Protein AF-A0A7Y2BBB6-F1 (afdb_monomer)

Secondary structure (DSSP, 8-state):
----STHHHHHHHHHHT-TT------SS---HHHHHHHHHHHHHHHS--S-EEE--HHHHTTSS--HHHHHHHHHHTHHHHHHHHHHHHTTS--S-HHHHTEEEHHHHHHHH--

Foldseek 3Di:
DCDPDCVVVVVVVVVVVPPPDDDDDDNDDDPPVVVLVVVLVVDVVVDVDQAEEDEDPVVVVVDDDDPVVVVVLCVVCVVVLVVQFLVVLCVPDDPDSSSSRYGHSVVSSVVPVD

Sequence (114 aa):
NNSRDNTQNILKEIKEECYNVSLVNIKKFKSDAAAVRAGARFMINNFDLKHLGYVSINSFNKKTFGLKRLIEGLHLNQEQISNHCISNSNLQKSNRIIFQNIFPVLDCFEIVSQ

Structure (mmCIF, N/CA/C/O backbone):
data_AF-A0A7Y2BBB6-F1
#
_entry.id   AF-A0A7Y2BBB6-F1
#
loop_
_atom_site.group_PDB
_atom_site.id
_atom_site.type_symbol
_atom_site.label_atom_id
_atom_site.label_alt_id
_atom_site.label_comp_id
_atom_site.label_asym_id
_atom_site.label_entity_id
_atom_site.label_seq_id
_atom_site.pdbx_PDB_ins_code
_atom_site.Cartn_x
_atom_site.Cartn_y
_atom_site.Cartn_z
_atom_site.occupancy
_atom_site.B_iso_or_equiv
_atom_site.auth_seq_id
_atom_site.auth_comp_id
_atom_site.auth_asym_id
_atom_site.auth_atom_id
_atom_site.pdbx_PDB_model_num
ATOM 1 N N . ASN A 1 1 ? 5.883 0.393 -8.419 1.00 87.69 1 ASN A N 1
ATOM 2 C CA . ASN A 1 1 ? 5.777 1.604 -9.268 1.00 87.69 1 ASN A CA 1
ATOM 3 C C . ASN A 1 1 ? 6.973 1.644 -10.216 1.00 87.69 1 ASN A C 1
ATOM 5 O O . ASN A 1 1 ? 7.799 2.540 -10.122 1.00 87.69 1 ASN A O 1
ATOM 9 N N . ASN A 1 2 ? 7.097 0.631 -11.082 1.00 89.62 2 ASN A N 1
ATOM 10 C CA . ASN A 1 2 ? 8.285 0.404 -11.911 1.00 89.62 2 ASN A CA 1
ATOM 11 C C . ASN A 1 2 ? 9.616 0.390 -11.122 1.00 89.62 2 ASN A C 1
ATOM 13 O O . ASN A 1 2 ? 10.577 1.053 -11.514 1.00 89.62 2 ASN A O 1
ATOM 17 N N . SER A 1 3 ? 9.643 -0.320 -9.985 1.00 88.38 3 SER A N 1
ATOM 18 C CA . SER A 1 3 ? 10.871 -0.534 -9.206 1.00 88.38 3 SER A CA 1
ATOM 19 C C . SER A 1 3 ? 11.879 -1.319 -10.052 1.00 88.38 3 SER A C 1
ATOM 21 O O . SER A 1 3 ? 11.477 -2.216 -10.789 1.00 88.38 3 SER A O 1
ATOM 23 N N . ARG A 1 4 ? 13.164 -0.951 -9.984 1.00 91.25 4 ARG A N 1
ATOM 24 C CA . ARG A 1 4 ? 14.243 -1.528 -10.817 1.00 91.25 4 ARG A CA 1
ATOM 25 C C . ARG A 1 4 ? 15.219 -2.413 -10.036 1.00 91.25 4 ARG A C 1
ATOM 27 O O . ARG A 1 4 ? 16.183 -2.907 -10.605 1.00 91.25 4 ARG A O 1
ATOM 34 N N . ASP A 1 5 ? 14.985 -2.559 -8.743 1.00 92.50 5 ASP A N 1
ATOM 35 C CA . ASP A 1 5 ? 15.759 -3.369 -7.811 1.00 92.50 5 ASP A CA 1
ATOM 36 C C . ASP A 1 5 ? 15.012 -4.675 -7.479 1.00 92.50 5 ASP A C 1
ATOM 38 O O . ASP A 1 5 ? 13.995 -5.013 -8.092 1.00 92.50 5 ASP A O 1
ATOM 42 N N . ASN A 1 6 ? 15.495 -5.410 -6.475 1.00 93.94 6 ASN A N 1
ATOM 43 C CA . ASN A 1 6 ? 14.903 -6.680 -6.052 1.00 93.94 6 ASN A CA 1
ATOM 44 C C . ASN A 1 6 ? 13.561 -6.533 -5.297 1.00 93.94 6 ASN A C 1
ATOM 46 O O . ASN A 1 6 ? 13.019 -7.527 -4.815 1.00 93.94 6 ASN A O 1
ATOM 50 N N . THR A 1 7 ? 12.994 -5.321 -5.197 1.00 91.94 7 THR A N 1
ATOM 51 C CA . THR A 1 7 ? 11.759 -5.056 -4.437 1.00 91.94 7 THR A CA 1
ATOM 52 C C . THR A 1 7 ? 10.606 -5.956 -4.880 1.00 91.94 7 THR A C 1
ATOM 54 O O . THR A 1 7 ? 9.853 -6.446 -4.045 1.00 91.94 7 THR A O 1
ATOM 57 N N . GLN A 1 8 ? 10.445 -6.195 -6.188 1.00 92.06 8 GLN A N 1
ATOM 58 C CA . GLN A 1 8 ? 9.322 -7.000 -6.681 1.00 92.06 8 GLN A CA 1
ATOM 59 C C . GLN A 1 8 ? 9.399 -8.459 -6.213 1.00 92.06 8 GLN A C 1
ATOM 61 O O . GLN A 1 8 ? 8.359 -9.031 -5.894 1.00 92.06 8 GLN A O 1
ATOM 66 N N . ASN A 1 9 ? 10.597 -9.043 -6.169 1.00 94.00 9 ASN A N 1
ATOM 67 C CA . ASN A 1 9 ? 10.780 -10.432 -5.756 1.00 94.00 9 ASN A CA 1
ATOM 68 C C . ASN A 1 9 ? 10.560 -10.574 -4.248 1.00 94.00 9 ASN A C 1
ATOM 70 O O . ASN A 1 9 ? 9.738 -11.384 -3.839 1.00 94.00 9 ASN A O 1
ATOM 74 N N . ILE A 1 10 ? 11.164 -9.689 -3.446 1.00 95.12 10 ILE A N 1
ATOM 75 C CA . ILE A 1 10 ? 10.994 -9.680 -1.982 1.00 95.12 10 ILE A CA 1
ATOM 76 C C . ILE A 1 10 ? 9.515 -9.521 -1.599 1.00 95.12 10 ILE A C 1
ATOM 78 O O . ILE A 1 10 ? 8.996 -10.250 -0.761 1.00 95.12 10 ILE A O 1
ATOM 82 N N . LEU A 1 11 ? 8.790 -8.595 -2.237 1.00 93.50 11 LEU A N 1
ATOM 83 C CA . LEU A 1 11 ? 7.359 -8.416 -1.963 1.00 93.50 11 LEU A CA 1
ATOM 84 C C . LEU A 1 11 ? 6.509 -9.610 -2.414 1.00 93.50 11 LEU A C 1
ATOM 86 O O . LEU A 1 11 ? 5.422 -9.816 -1.875 1.00 93.50 11 LEU A O 1
ATOM 90 N N . LYS A 1 12 ? 6.964 -10.369 -3.415 1.00 94.56 12 LYS A N 1
ATOM 91 C CA . LYS A 1 12 ? 6.282 -11.584 -3.861 1.00 94.56 12 LYS A CA 1
ATOM 92 C C . LYS A 1 12 ? 6.451 -12.704 -2.833 1.00 94.56 12 LYS A C 1
ATOM 94 O O . LYS A 1 12 ? 5.444 -13.299 -2.475 1.00 94.56 12 LYS A O 1
ATOM 99 N N . GLU A 1 13 ? 7.661 -12.905 -2.319 1.00 95.69 13 GLU A N 1
ATOM 100 C CA . GLU A 1 13 ? 7.943 -13.856 -1.232 1.00 95.69 13 GLU A CA 1
ATOM 101 C C . GLU A 1 13 ? 7.097 -13.535 0.009 1.00 95.69 13 GLU A C 1
ATOM 103 O O . GLU A 1 13 ? 6.379 -14.389 0.513 1.00 95.69 13 GLU A O 1
ATOM 108 N N . ILE A 1 14 ? 7.062 -12.267 0.439 1.00 92.69 14 ILE A N 1
ATOM 109 C CA . ILE A 1 14 ? 6.225 -11.843 1.578 1.00 92.69 14 ILE A CA 1
ATOM 110 C C . ILE A 1 14 ? 4.735 -12.107 1.314 1.00 92.69 14 ILE A C 1
ATOM 112 O O . ILE A 1 14 ? 4.007 -12.516 2.216 1.00 92.69 14 ILE A O 1
ATOM 116 N N . LYS A 1 15 ? 4.259 -11.861 0.085 1.00 94.06 15 LYS A N 1
ATOM 117 C CA . LYS A 1 15 ? 2.863 -12.123 -0.287 1.00 94.06 15 LYS A CA 1
ATOM 118 C C . LYS A 1 15 ? 2.526 -13.613 -0.183 1.00 94.06 15 LYS A C 1
ATOM 120 O O . LYS A 1 15 ? 1.408 -13.930 0.202 1.00 94.06 15 LYS A O 1
ATOM 125 N N . GLU A 1 16 ? 3.440 -14.502 -0.558 1.00 95.25 16 GLU A N 1
ATOM 126 C CA . GLU A 1 16 ? 3.207 -15.954 -0.5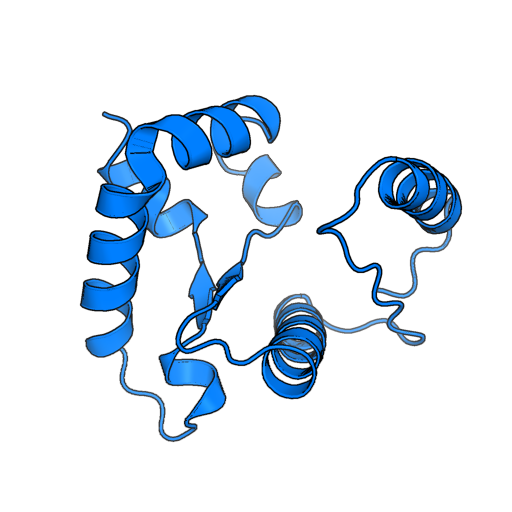24 1.00 95.25 16 GLU A CA 1
ATOM 127 C C . GLU A 1 16 ? 2.934 -16.456 0.907 1.00 95.25 16 GLU A C 1
ATOM 129 O O . GLU A 1 16 ? 2.121 -17.359 1.085 1.00 95.25 16 GLU A O 1
ATOM 134 N N . GLU A 1 17 ? 3.475 -15.774 1.918 1.00 95.38 17 GLU A N 1
ATOM 135 C CA . GLU A 1 17 ? 3.234 -16.042 3.345 1.00 95.38 17 GLU A CA 1
ATOM 136 C C . GLU A 1 17 ? 1.989 -15.326 3.924 1.00 95.38 17 GLU A C 1
ATOM 138 O O . GLU A 1 17 ? 1.635 -15.523 5.087 1.00 95.38 17 GLU A O 1
ATOM 143 N N . CYS A 1 18 ? 1.304 -14.472 3.149 1.00 91.94 18 CYS A N 1
ATOM 144 C CA . CYS A 1 18 ? 0.216 -13.613 3.637 1.00 91.94 18 CYS A CA 1
ATOM 145 C C . CYS A 1 18 ? -1.089 -13.792 2.838 1.00 91.94 18 CYS A C 1
ATOM 147 O O . CYS A 1 18 ? -1.192 -13.385 1.681 1.00 91.94 18 CYS A O 1
ATOM 149 N N . TYR A 1 19 ? -2.153 -14.285 3.482 1.00 90.50 19 TYR A N 1
ATOM 150 C CA . TYR A 1 19 ? -3.436 -14.562 2.810 1.00 90.50 19 TYR A CA 1
ATOM 151 C C . TYR A 1 19 ? -4.245 -13.311 2.416 1.00 90.50 19 TYR A C 1
ATOM 153 O O . TYR A 1 19 ? -5.084 -13.367 1.520 1.00 90.50 19 TYR A O 1
ATOM 161 N N . ASN A 1 20 ? -4.017 -12.175 3.076 1.00 89.44 20 ASN A N 1
ATOM 162 C CA . ASN A 1 20 ? -4.783 -10.933 2.914 1.00 89.44 20 ASN A CA 1
ATOM 163 C C . ASN A 1 20 ? -4.003 -9.824 2.185 1.00 89.44 20 ASN A C 1
ATOM 165 O O . ASN A 1 20 ? -4.361 -8.648 2.272 1.00 89.44 20 ASN A O 1
ATOM 169 N N . VAL A 1 21 ? -2.936 -10.178 1.463 1.00 91.94 21 VAL A N 1
ATOM 170 C CA . VAL A 1 21 ? -2.053 -9.219 0.787 1.00 91.94 21 VAL A CA 1
ATOM 171 C C . VAL A 1 21 ? -2.157 -9.348 -0.732 1.00 91.94 21 VAL A C 1
ATOM 173 O O . VAL A 1 21 ? -2.093 -10.431 -1.313 1.00 91.94 21 VAL A O 1
ATOM 176 N N . SER A 1 22 ? -2.272 -8.205 -1.412 1.00 92.94 22 SER A N 1
ATOM 177 C CA . SER A 1 22 ? -2.246 -8.116 -2.874 1.00 92.94 22 SER A CA 1
ATOM 178 C C . SER A 1 22 ? -1.063 -7.282 -3.355 1.00 92.94 22 SER A C 1
ATOM 180 O O . SER A 1 22 ? -0.883 -6.139 -2.944 1.00 92.94 22 SER A O 1
ATOM 182 N N . LEU A 1 23 ? -0.278 -7.840 -4.281 1.00 93.31 23 LEU A N 1
ATOM 183 C CA . LEU A 1 23 ? 0.827 -7.143 -4.936 1.00 93.31 23 LEU A CA 1
ATOM 184 C C . LEU A 1 23 ? 0.375 -6.602 -6.297 1.00 93.31 23 LEU A C 1
ATOM 186 O O . LEU A 1 23 ? 0.050 -7.374 -7.199 1.00 93.31 23 LEU A O 1
ATOM 190 N N . VAL A 1 24 ? 0.390 -5.276 -6.457 1.00 92.44 24 VAL A N 1
ATOM 191 C CA . VAL A 1 24 ? -0.012 -4.595 -7.697 1.00 92.44 24 VAL A CA 1
ATOM 192 C C . VAL A 1 24 ? 1.207 -3.975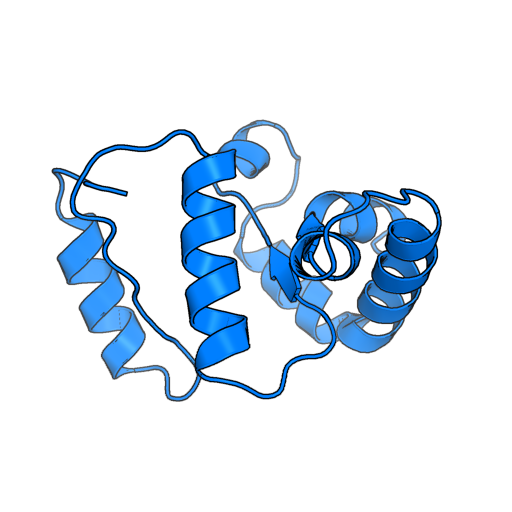 -8.374 1.00 92.44 24 VAL A C 1
ATOM 194 O O . VAL A 1 24 ? 1.797 -3.014 -7.875 1.00 92.44 24 VAL A O 1
ATOM 197 N N . ASN A 1 25 ? 1.573 -4.488 -9.552 1.00 90.75 25 ASN A N 1
ATOM 198 C CA . ASN A 1 25 ? 2.674 -3.925 -10.328 1.00 90.75 25 ASN A CA 1
ATOM 199 C C . ASN A 1 25 ? 2.193 -2.831 -11.296 1.00 90.75 25 ASN A C 1
ATOM 201 O O . ASN A 1 25 ? 1.446 -3.085 -12.241 1.00 90.75 25 ASN A O 1
ATOM 205 N N . ILE A 1 26 ? 2.683 -1.606 -11.101 1.00 91.81 26 ILE A N 1
ATOM 206 C CA . ILE A 1 26 ? 2.487 -0.496 -12.039 1.00 91.81 26 ILE A CA 1
ATOM 207 C C . ILE A 1 26 ? 3.670 -0.485 -13.014 1.00 91.81 26 ILE A C 1
ATOM 209 O O . ILE A 1 26 ? 4.765 -0.058 -12.648 1.00 91.81 26 ILE A O 1
ATOM 213 N N . LYS A 1 27 ? 3.428 -0.931 -14.255 1.00 88.12 27 LYS A N 1
ATOM 214 C CA . LYS A 1 27 ? 4.451 -1.148 -15.303 1.00 88.12 27 LYS A CA 1
ATOM 215 C C . LYS A 1 27 ? 5.219 0.105 -15.749 1.00 88.12 27 LYS A C 1
ATOM 217 O O . LYS A 1 27 ? 6.262 -0.008 -16.374 1.00 88.12 27 LYS A O 1
ATOM 222 N N . LYS A 1 28 ? 4.686 1.303 -15.498 1.00 90.75 28 LYS A N 1
ATOM 223 C CA . LYS A 1 28 ? 5.329 2.586 -15.829 1.00 90.75 28 LYS A CA 1
ATOM 224 C C . LYS A 1 28 ? 5.469 3.404 -14.558 1.00 90.75 28 LYS A C 1
ATOM 226 O O . LYS A 1 28 ? 4.556 3.385 -13.738 1.00 90.75 28 LYS A O 1
ATOM 231 N N . PHE A 1 29 ? 6.563 4.147 -14.429 1.00 92.38 29 PHE A N 1
ATOM 232 C CA . PHE A 1 29 ? 6.725 5.077 -13.318 1.00 92.38 29 PHE A CA 1
ATOM 233 C C . PHE A 1 29 ? 5.588 6.112 -13.316 1.00 92.38 29 PHE A C 1
ATOM 235 O O . PHE A 1 29 ? 5.201 6.645 -14.362 1.00 92.38 29 PHE A O 1
ATOM 242 N N . LYS A 1 30 ? 5.026 6.358 -12.135 1.00 91.12 30 LYS A N 1
ATOM 243 C CA . LYS A 1 30 ? 3.957 7.323 -11.867 1.00 91.12 30 LYS A CA 1
ATOM 244 C C . LYS A 1 30 ? 4.320 8.150 -10.635 1.00 91.12 30 LYS A C 1
ATOM 246 O O . LYS A 1 30 ? 5.094 7.694 -9.802 1.00 91.12 30 LYS A O 1
ATOM 251 N N . SER A 1 31 ? 3.728 9.336 -10.492 1.00 91.19 31 SER A N 1
ATOM 252 C CA . SER A 1 31 ? 3.817 10.087 -9.233 1.00 91.19 31 SER A CA 1
ATOM 253 C C . SER A 1 31 ? 3.171 9.314 -8.080 1.00 91.19 31 SER A C 1
ATOM 255 O O . SER A 1 31 ? 2.264 8.514 -8.317 1.00 91.19 31 SER A O 1
ATOM 257 N N . ASP A 1 32 ? 3.576 9.594 -6.839 1.00 87.50 32 ASP A N 1
ATOM 258 C CA . ASP A 1 32 ? 3.035 8.946 -5.634 1.00 87.50 32 ASP A CA 1
ATOM 259 C C . ASP A 1 32 ? 1.50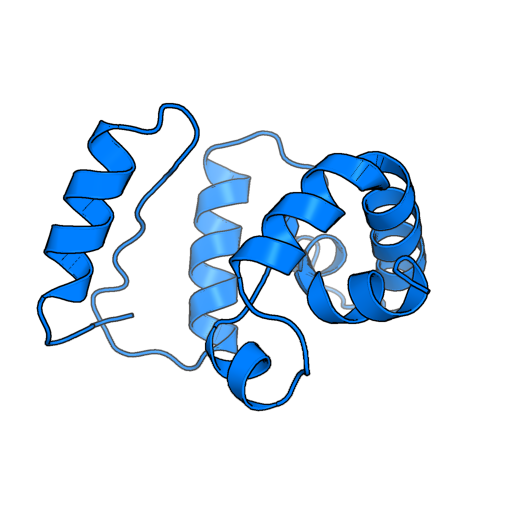4 8.989 -5.601 1.00 87.50 32 ASP A C 1
ATOM 261 O O . ASP A 1 32 ? 0.847 7.956 -5.492 1.00 87.50 32 ASP A O 1
AT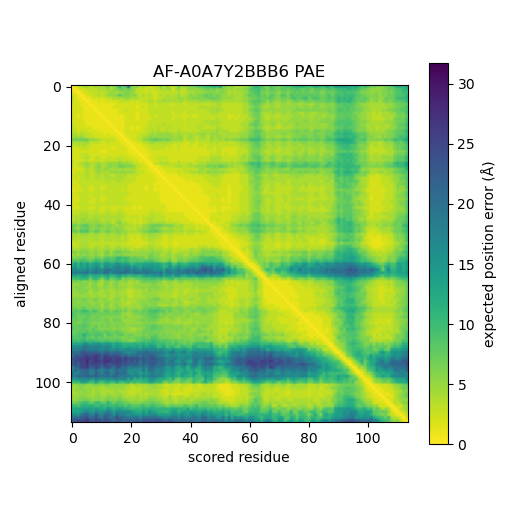OM 265 N N . ALA A 1 33 ? 0.914 10.164 -5.836 1.00 87.62 33 ALA A N 1
ATOM 266 C CA . ALA A 1 33 ? -0.538 10.318 -5.890 1.00 87.62 33 ALA A CA 1
ATOM 267 C C . ALA A 1 33 ? -1.184 9.464 -6.999 1.00 87.62 33 ALA A C 1
ATOM 269 O O . ALA A 1 33 ? -2.285 8.940 -6.834 1.00 87.62 33 ALA A O 1
ATOM 270 N N . ALA A 1 34 ? -0.525 9.305 -8.151 1.00 89.75 34 ALA A N 1
ATOM 271 C CA . AL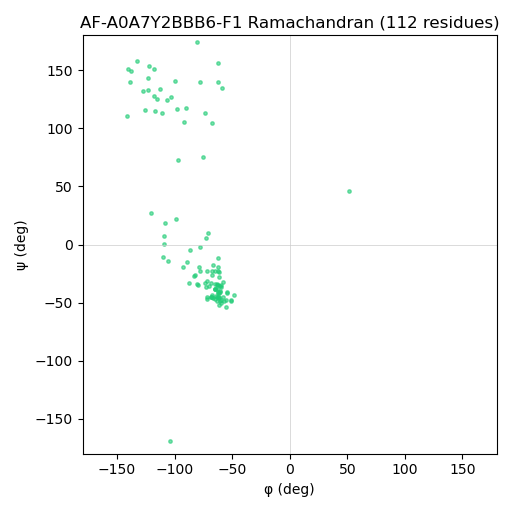A A 1 34 ? -1.015 8.446 -9.226 1.00 89.75 34 ALA A CA 1
ATOM 272 C C . ALA A 1 34 ? -0.860 6.950 -8.906 1.00 89.75 34 ALA A C 1
ATOM 274 O O . ALA A 1 34 ? -1.728 6.168 -9.302 1.00 89.75 34 ALA A O 1
ATOM 275 N N . ALA A 1 35 ? 0.190 6.565 -8.180 1.00 91.31 35 ALA A N 1
ATOM 276 C CA . ALA A 1 35 ? 0.390 5.206 -7.698 1.00 91.31 35 ALA A CA 1
ATOM 277 C C . ALA A 1 35 ? -0.653 4.826 -6.635 1.00 91.31 35 ALA A C 1
ATOM 279 O O . ALA A 1 35 ? -1.298 3.787 -6.777 1.00 91.31 35 ALA A O 1
ATOM 280 N N . VAL A 1 36 ? -0.917 5.710 -5.663 1.00 90.69 36 VAL A N 1
ATOM 281 C CA . VAL A 1 36 ? -1.997 5.552 -4.670 1.00 90.69 36 VAL A CA 1
ATOM 282 C C . VAL A 1 36 ? -3.341 5.358 -5.370 1.00 90.69 36 VAL A C 1
ATOM 284 O O . VAL A 1 36 ? -4.051 4.398 -5.089 1.00 90.69 36 VAL A O 1
ATOM 287 N N . ARG A 1 37 ? -3.662 6.191 -6.372 1.00 88.81 37 ARG A N 1
ATOM 288 C CA . ARG A 1 37 ? -4.894 6.035 -7.169 1.00 88.81 37 ARG A CA 1
ATOM 289 C C . ARG A 1 37 ? -4.989 4.694 -7.893 1.00 88.81 37 ARG A C 1
ATOM 291 O O . ARG A 1 37 ? -6.088 4.182 -8.082 1.00 88.81 37 ARG A O 1
ATOM 298 N N . ALA A 1 38 ? -3.874 4.163 -8.389 1.00 91.06 38 ALA A N 1
ATOM 299 C CA . ALA A 1 38 ? -3.864 2.870 -9.064 1.00 91.06 38 ALA A CA 1
ATOM 300 C C . ALA A 1 38 ? -4.142 1.727 -8.078 1.00 91.06 38 ALA A C 1
ATOM 302 O O . ALA A 1 38 ? -4.998 0.896 -8.367 1.00 91.06 38 ALA A O 1
ATOM 303 N N . GLY A 1 39 ? -3.490 1.743 -6.911 1.00 91.38 39 GLY A N 1
ATOM 304 C CA . GLY A 1 39 ? -3.753 0.785 -5.835 1.00 91.38 39 GLY A CA 1
ATOM 305 C C . GLY A 1 39 ? -5.191 0.869 -5.326 1.00 91.38 39 GLY A C 1
ATOM 306 O O . GLY A 1 39 ? -5.871 -0.145 -5.249 1.00 91.38 39 GLY A O 1
ATOM 307 N N . ALA A 1 40 ? -5.703 2.077 -5.087 1.00 90.25 40 ALA A N 1
ATOM 308 C CA . ALA A 1 40 ? -7.065 2.260 -4.600 1.00 90.25 40 ALA A CA 1
ATOM 309 C C . ALA A 1 40 ? -8.133 1.749 -5.572 1.00 90.25 40 ALA A C 1
ATOM 311 O O . ALA A 1 40 ? -9.070 1.076 -5.156 1.00 90.25 40 ALA A O 1
ATOM 312 N N . ARG A 1 41 ? -7.967 2.003 -6.878 1.00 89.38 41 ARG A N 1
ATOM 313 C CA . ARG A 1 41 ? -8.851 1.425 -7.901 1.00 89.38 41 ARG A CA 1
ATOM 314 C C . ARG A 1 41 ? -8.804 -0.095 -7.909 1.00 89.38 41 ARG A C 1
ATOM 316 O O . ARG A 1 41 ? -9.846 -0.718 -8.046 1.00 89.38 41 ARG A O 1
ATOM 323 N N . PHE A 1 42 ? -7.615 -0.683 -7.776 1.00 92.12 42 PHE A N 1
ATOM 324 C CA . PHE A 1 42 ? -7.497 -2.132 -7.665 1.00 92.12 42 PHE A CA 1
ATOM 325 C C . PHE A 1 42 ? -8.273 -2.643 -6.446 1.00 92.12 42 PHE A C 1
ATOM 327 O O . PHE A 1 42 ? -9.076 -3.555 -6.597 1.00 92.12 42 PHE A O 1
ATOM 334 N N . MET A 1 43 ? -8.097 -2.025 -5.276 1.00 91.69 43 MET A N 1
ATOM 335 C CA . MET A 1 43 ? -8.780 -2.456 -4.056 1.00 91.69 43 MET A CA 1
ATOM 336 C C . MET A 1 43 ? -10.306 -2.352 -4.185 1.00 91.69 43 MET A C 1
ATOM 338 O O . MET A 1 43 ? -10.998 -3.339 -3.996 1.00 91.69 43 MET A O 1
ATOM 342 N N . ILE A 1 44 ? -10.833 -1.196 -4.591 1.00 87.62 44 ILE A N 1
ATOM 343 C CA . ILE A 1 44 ? -12.287 -0.974 -4.706 1.00 87.62 44 ILE A CA 1
ATOM 344 C C . ILE A 1 44 ? -12.932 -1.893 -5.755 1.00 87.62 44 ILE A C 1
ATOM 346 O O . ILE A 1 44 ? -14.064 -2.325 -5.586 1.00 87.62 44 ILE A O 1
ATOM 350 N N . ASN A 1 45 ? -12.226 -2.212 -6.844 1.00 88.81 45 ASN A N 1
ATOM 351 C CA . ASN A 1 45 ? -12.782 -3.071 -7.893 1.00 88.81 45 ASN A CA 1
ATOM 352 C C . ASN A 1 45 ? -12.760 -4.564 -7.537 1.00 88.81 45 ASN A C 1
ATOM 354 O O . ASN A 1 45 ? -13.490 -5.331 -8.156 1.00 88.81 45 ASN A O 1
ATOM 358 N N . ASN A 1 46 ? -11.889 -4.988 -6.616 1.00 91.69 46 ASN A N 1
ATOM 359 C CA . ASN A 1 46 ? -11.734 -6.400 -6.244 1.00 91.69 46 ASN A CA 1
ATOM 360 C C . ASN A 1 46 ? -12.349 -6.728 -4.877 1.00 91.69 46 ASN A C 1
ATOM 362 O O . ASN A 1 46 ? -12.515 -7.900 -4.555 1.00 91.69 46 ASN A O 1
ATOM 366 N N . PHE A 1 47 ? -12.680 -5.714 -4.078 1.00 87.94 47 PHE A N 1
ATOM 367 C CA . PHE A 1 47 ? -13.187 -5.865 -2.721 1.00 87.94 47 PHE A CA 1
ATOM 368 C C . PHE A 1 47 ? -14.319 -4.858 -2.481 1.00 87.94 47 PHE A C 1
ATOM 370 O O . PHE A 1 47 ? -14.213 -3.700 -2.884 1.00 87.94 47 PHE A O 1
ATOM 377 N N . ASP A 1 48 ? -15.381 -5.279 -1.789 1.00 86.38 48 ASP A N 1
ATOM 378 C CA . ASP A 1 48 ? -16.514 -4.416 -1.424 1.00 86.38 48 ASP A CA 1
ATOM 379 C C . ASP A 1 48 ? -16.133 -3.474 -0.265 1.00 86.38 48 ASP A C 1
ATOM 381 O O . ASP A 1 48 ? -16.441 -3.704 0.905 1.00 86.38 48 ASP A O 1
ATOM 385 N N . LEU A 1 49 ? -15.345 -2.442 -0.585 1.00 84.69 49 LEU A N 1
ATOM 386 C CA . LEU A 1 49 ? -14.758 -1.522 0.387 1.00 84.69 49 LEU A CA 1
ATOM 387 C C . LEU A 1 49 ? -15.455 -0.164 0.364 1.00 84.69 49 LEU A C 1
ATOM 389 O O . LEU A 1 49 ? -15.464 0.537 -0.649 1.00 84.69 49 LEU A O 1
ATOM 393 N N . LYS A 1 50 ? -15.941 0.260 1.534 1.00 80.88 50 LYS A N 1
ATOM 394 C CA . LYS A 1 50 ? -16.487 1.609 1.741 1.00 80.88 50 LYS A CA 1
ATOM 395 C C . LYS A 1 50 ? -15.406 2.661 1.953 1.00 80.88 50 LYS A C 1
ATOM 397 O O . LYS A 1 50 ? -15.587 3.788 1.521 1.00 80.88 50 LYS A O 1
ATOM 402 N N . HIS A 1 51 ? -14.296 2.301 2.592 1.00 83.62 51 HIS A N 1
ATOM 403 C CA . HIS A 1 51 ? -13.207 3.214 2.938 1.00 83.62 51 HIS A CA 1
ATOM 404 C C . HIS A 1 51 ? -11.847 2.541 2.742 1.00 83.62 51 HIS A C 1
ATOM 406 O O . HIS A 1 51 ? -11.723 1.325 2.879 1.00 83.62 51 HIS A O 1
ATOM 412 N N . LEU A 1 52 ? -10.824 3.336 2.431 1.00 88.44 52 LEU A N 1
ATOM 413 C CA . LEU A 1 52 ? -9.469 2.877 2.171 1.00 88.44 52 LEU A CA 1
ATOM 414 C C . LEU A 1 52 ? -8.434 3.840 2.764 1.00 88.44 52 LEU A C 1
ATOM 416 O O . LEU A 1 52 ? -8.196 4.935 2.258 1.00 88.44 52 LEU A O 1
ATOM 420 N N . GLY A 1 53 ? -7.745 3.385 3.804 1.00 88.31 53 GLY A N 1
ATOM 421 C CA . GLY A 1 53 ? -6.543 4.050 4.287 1.00 88.31 53 GLY A CA 1
ATOM 422 C C . GLY A 1 53 ? -5.337 3.719 3.408 1.00 88.31 53 GLY A C 1
ATOM 423 O O . GLY A 1 53 ? -5.161 2.570 3.004 1.00 88.31 53 GLY A O 1
ATOM 424 N N . TYR A 1 54 ? -4.477 4.701 3.131 1.00 89.19 54 TYR A N 1
ATOM 425 C CA . TYR A 1 54 ? -3.170 4.453 2.522 1.00 89.19 54 TYR A CA 1
ATOM 426 C C . TYR A 1 54 ? -2.023 4.985 3.375 1.00 89.19 54 TYR A C 1
ATOM 428 O O . TYR A 1 54 ? -2.149 5.950 4.132 1.00 89.19 54 TYR A O 1
ATOM 436 N N . VAL A 1 55 ? -0.867 4.354 3.195 1.00 88.19 55 VAL A N 1
ATOM 437 C CA . VAL A 1 55 ? 0.400 4.738 3.807 1.00 88.19 55 VAL A CA 1
ATOM 438 C C . VAL A 1 55 ? 1.432 4.857 2.690 1.00 88.19 55 VAL A C 1
ATOM 440 O O . VAL A 1 55 ? 1.535 3.977 1.837 1.00 88.19 55 VAL A O 1
ATOM 443 N N . SER A 1 56 ? 2.193 5.951 2.680 1.00 86.00 56 SER A N 1
ATOM 444 C CA . SER A 1 56 ? 3.323 6.126 1.765 1.00 86.00 56 SER A CA 1
ATOM 445 C C . SER A 1 56 ? 4.629 5.902 2.516 1.00 86.00 56 SER A C 1
ATOM 447 O O . SER A 1 56 ? 4.873 6.560 3.525 1.00 86.00 56 SER A O 1
ATOM 449 N N . ILE A 1 57 ? 5.489 5.016 2.004 1.00 80.75 57 ILE A N 1
ATOM 450 C CA . ILE A 1 57 ? 6.824 4.774 2.578 1.00 80.75 57 ILE A CA 1
ATOM 451 C C . ILE A 1 57 ? 7.655 6.068 2.572 1.00 80.75 57 ILE A C 1
ATOM 453 O O . ILE A 1 57 ? 8.355 6.362 3.535 1.00 80.75 57 ILE A O 1
ATOM 457 N N . ASN A 1 58 ? 7.483 6.912 1.549 1.00 79.19 58 ASN A N 1
ATOM 458 C CA . ASN A 1 58 ? 8.152 8.212 1.457 1.00 79.19 58 ASN A CA 1
ATOM 459 C C . ASN A 1 58 ? 7.785 9.158 2.615 1.00 79.19 58 ASN A C 1
ATOM 461 O O . ASN A 1 58 ? 8.558 10.059 2.939 1.00 79.19 58 ASN A O 1
ATOM 465 N N . SER A 1 59 ? 6.626 8.961 3.252 1.00 73.25 59 SER A N 1
ATOM 466 C CA . SER A 1 59 ? 6.192 9.760 4.402 1.00 73.25 59 SER A CA 1
ATOM 467 C C . SER A 1 59 ? 6.865 9.343 5.713 1.00 73.25 59 SER A C 1
ATOM 469 O O . SER A 1 59 ? 6.907 10.149 6.638 1.00 73.25 59 SER A O 1
ATOM 471 N N . PHE A 1 60 ? 7.431 8.134 5.802 1.00 72.94 60 PHE A N 1
ATOM 472 C CA . PHE A 1 60 ? 8.141 7.679 7.004 1.00 72.94 60 PHE A CA 1
ATOM 473 C C . PHE A 1 60 ? 9.478 8.382 7.200 1.00 72.94 60 PHE A C 1
ATOM 475 O O . PHE A 1 60 ? 9.851 8.650 8.332 1.00 72.94 60 PHE A O 1
ATOM 482 N N . ASN A 1 61 ? 10.160 8.777 6.122 1.00 64.62 61 ASN A N 1
ATOM 483 C CA . ASN A 1 61 ? 11.424 9.517 6.225 1.00 64.62 61 ASN A CA 1
ATOM 484 C C . ASN A 1 61 ? 11.270 10.887 6.916 1.00 64.62 61 ASN A C 1
ATOM 486 O O . ASN A 1 61 ? 12.267 11.524 7.235 1.00 64.62 61 ASN A O 1
ATOM 490 N N . LYS A 1 62 ? 10.030 11.355 7.120 1.00 63.19 62 LYS A N 1
ATOM 491 C CA . LYS A 1 62 ? 9.702 12.632 7.766 1.00 63.19 62 LYS A CA 1
ATOM 492 C C . LYS A 1 62 ? 9.066 12.478 9.154 1.00 63.19 62 LYS A C 1
ATOM 494 O O . LYS A 1 62 ? 8.918 13.486 9.835 1.00 63.19 62 LYS A O 1
ATOM 499 N N . LYS A 1 63 ? 8.662 11.266 9.561 1.00 62.06 63 LYS A N 1
ATOM 500 C CA . LYS A 1 63 ? 7.919 11.004 10.810 1.00 62.06 63 LYS A CA 1
ATOM 501 C C . LYS A 1 63 ? 8.732 10.101 11.749 1.00 62.06 63 LYS A C 1
ATOM 503 O O . LYS A 1 63 ? 9.540 9.291 11.312 1.00 62.06 63 LYS A O 1
ATOM 508 N N . THR A 1 64 ? 8.526 10.243 13.057 1.00 58.66 64 THR A N 1
ATOM 509 C CA . THR A 1 64 ? 9.350 9.639 14.128 1.00 58.66 64 THR A CA 1
ATOM 510 C C . THR A 1 64 ? 9.094 8.151 14.400 1.00 58.66 64 THR A C 1
ATOM 512 O O . THR A 1 64 ? 9.761 7.565 15.252 1.00 58.66 64 THR A O 1
ATOM 515 N N . PHE A 1 65 ? 8.149 7.506 13.712 1.00 70.00 65 PHE A N 1
ATOM 516 C CA . PHE A 1 65 ? 7.791 6.105 13.949 1.00 70.00 65 PHE A CA 1
ATOM 517 C C . PHE A 1 65 ? 7.935 5.263 12.679 1.00 70.00 65 PHE A C 1
ATOM 519 O O . PHE A 1 65 ? 7.477 5.660 11.617 1.00 70.00 65 PHE A O 1
ATOM 526 N N . GLY A 1 66 ? 8.572 4.093 12.790 1.00 78.00 66 GLY A N 1
ATOM 527 C CA . GLY A 1 66 ? 8.775 3.160 11.676 1.00 78.00 66 GLY A CA 1
ATOM 528 C C . GLY A 1 66 ? 7.556 2.280 11.370 1.00 78.00 66 GLY A C 1
ATOM 529 O O . GLY A 1 66 ? 6.577 2.259 12.116 1.00 78.00 66 GLY A O 1
ATOM 530 N N . LEU A 1 67 ? 7.642 1.501 10.284 1.00 81.75 67 LEU A N 1
ATOM 531 C CA . LEU A 1 67 ? 6.559 0.633 9.798 1.00 81.75 67 LEU A CA 1
ATOM 532 C C . LEU A 1 67 ? 6.030 -0.332 10.871 1.00 81.75 67 LEU A C 1
ATOM 534 O O . LEU A 1 67 ? 4.821 -0.485 10.997 1.00 81.75 67 LEU A O 1
ATOM 538 N N . LYS A 1 68 ? 6.921 -0.929 11.675 1.00 84.62 68 LYS A N 1
ATOM 539 C CA . LYS A 1 68 ? 6.545 -1.829 12.777 1.00 84.62 68 LYS A CA 1
ATOM 540 C C . LYS A 1 68 ? 5.580 -1.155 13.757 1.00 84.62 68 LYS A C 1
ATOM 542 O O . LYS A 1 68 ? 4.488 -1.661 13.977 1.00 84.62 68 LYS A O 1
ATOM 547 N N . ARG A 1 69 ? 5.954 0.021 14.273 1.00 84.12 69 ARG A N 1
ATOM 548 C CA . ARG A 1 69 ? 5.138 0.773 15.237 1.00 84.12 69 ARG A CA 1
ATOM 549 C C . ARG A 1 69 ? 3.805 1.212 14.634 1.00 84.12 69 ARG A C 1
ATOM 551 O O . ARG A 1 69 ? 2.801 1.223 15.337 1.00 84.12 69 ARG A O 1
ATOM 558 N N . LEU A 1 70 ? 3.784 1.550 13.341 1.00 84.88 70 LEU A N 1
ATOM 559 C CA . LEU A 1 70 ? 2.530 1.844 12.650 1.00 84.88 70 LEU A CA 1
ATOM 560 C C . LEU A 1 70 ? 1.615 0.615 12.613 1.00 84.88 70 LEU A C 1
ATOM 562 O O . LEU A 1 70 ? 0.443 0.732 12.946 1.00 84.88 70 LEU A O 1
ATOM 566 N N . ILE A 1 71 ? 2.135 -0.548 12.214 1.00 85.69 71 ILE A N 1
ATOM 567 C CA . ILE A 1 71 ? 1.345 -1.786 12.147 1.00 85.69 71 ILE A CA 1
ATOM 568 C C . ILE A 1 71 ? 0.820 -2.160 13.538 1.00 85.69 71 ILE A C 1
ATOM 570 O O . ILE A 1 71 ? -0.365 -2.446 13.680 1.00 85.69 71 ILE A O 1
ATOM 574 N N . GLU A 1 72 ? 1.670 -2.094 14.565 1.00 87.50 72 GLU A N 1
ATOM 575 C CA . GLU A 1 72 ? 1.284 -2.367 15.954 1.00 87.50 72 GLU A CA 1
ATOM 576 C C . GLU A 1 72 ? 0.190 -1.409 16.436 1.00 87.50 72 GLU A C 1
ATOM 578 O O . GLU A 1 72 ? -0.837 -1.848 16.945 1.00 87.50 72 GLU A O 1
ATOM 583 N N . GLY A 1 73 ? 0.355 -0.101 16.227 1.00 86.19 73 GLY A N 1
ATOM 584 C CA . GLY A 1 73 ? -0.654 0.869 16.647 1.00 86.19 73 GLY A CA 1
ATOM 585 C C . GLY A 1 73 ? -1.957 0.768 15.850 1.00 86.19 73 GLY A C 1
ATOM 586 O O . GLY A 1 73 ? -3.026 0.981 16.416 1.00 86.19 73 GLY A O 1
ATOM 587 N N . LEU A 1 74 ? -1.894 0.409 14.561 1.00 85.81 74 LEU A N 1
ATOM 588 C CA . LEU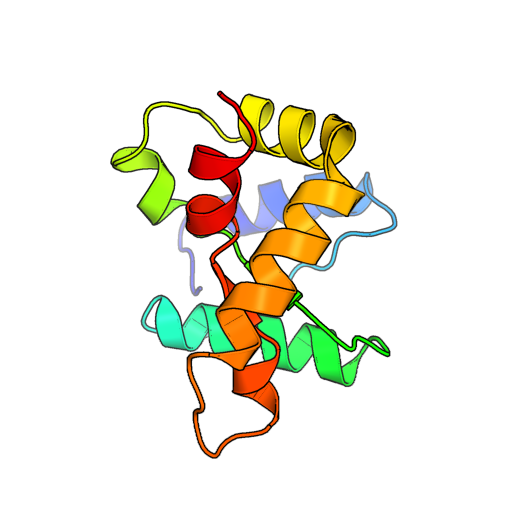 A 1 74 ? -3.090 0.138 13.759 1.00 85.81 74 LEU A CA 1
ATOM 589 C C . LEU A 1 74 ? -3.840 -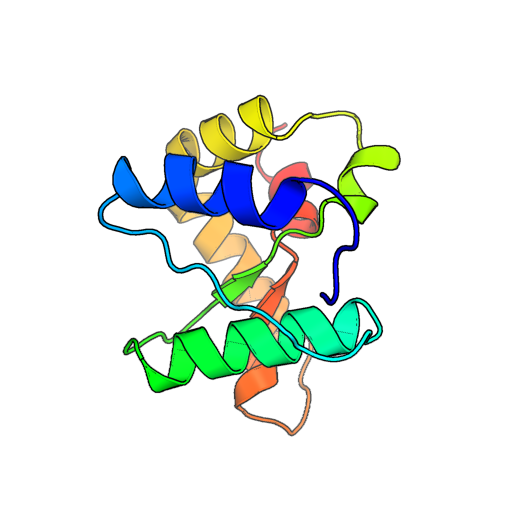1.084 14.272 1.00 85.81 74 LEU A C 1
ATOM 591 O O . LEU A 1 74 ? -5.065 -1.069 14.279 1.00 85.81 74 LEU A O 1
ATOM 595 N N . HIS A 1 75 ? -3.118 -2.115 14.705 1.00 87.44 75 HIS A N 1
ATOM 596 C CA . HIS A 1 75 ? -3.719 -3.305 15.287 1.00 87.44 75 HIS A CA 1
ATOM 597 C C . HIS A 1 75 ? -4.385 -3.004 16.637 1.00 87.44 75 HIS A C 1
ATOM 599 O O . HIS A 1 75 ? -5.510 -3.435 16.870 1.00 87.44 75 HIS A O 1
ATOM 605 N N . LEU A 1 76 ? -3.723 -2.224 17.498 1.00 88.31 76 LEU A N 1
ATOM 606 C CA . LEU A 1 76 ? -4.219 -1.899 18.839 1.00 88.31 76 LEU A CA 1
ATOM 607 C C . LEU A 1 76 ? -5.394 -0.912 18.831 1.00 88.31 76 LEU A C 1
ATOM 609 O O . LEU A 1 76 ? -6.305 -1.045 19.641 1.00 88.31 76 LEU A O 1
ATOM 613 N N . ASN A 1 77 ? -5.390 0.062 17.917 1.00 85.69 77 ASN A N 1
ATOM 614 C CA . ASN A 1 77 ? -6.331 1.188 17.929 1.00 85.69 77 ASN A CA 1
ATOM 615 C C . ASN A 1 77 ? -7.187 1.263 16.653 1.00 85.69 77 ASN A C 1
ATOM 617 O O . ASN A 1 77 ? -7.614 2.348 16.249 1.00 85.69 77 ASN A O 1
ATOM 621 N N . GLN A 1 78 ? -7.426 0.125 15.991 1.00 84.62 78 GLN A N 1
ATOM 622 C CA . GLN A 1 78 ? -8.050 0.060 14.663 1.00 84.62 78 GLN A CA 1
ATOM 623 C C . GLN A 1 78 ? -9.360 0.857 14.568 1.00 84.62 78 GLN A C 1
ATOM 625 O O . GLN A 1 78 ? -9.549 1.634 13.630 1.00 84.62 78 GLN A O 1
ATOM 630 N N . GLU A 1 79 ? -10.261 0.676 15.535 1.00 86.50 79 GLU A N 1
ATOM 631 C CA . GLU A 1 79 ? -11.576 1.319 15.535 1.00 86.50 79 GLU A CA 1
ATOM 632 C C . GLU A 1 79 ? -11.466 2.841 15.702 1.00 86.50 79 GLU A C 1
ATOM 634 O O . GLU A 1 79 ? -12.063 3.601 14.940 1.00 86.50 79 GLU A O 1
ATOM 639 N N . GLN A 1 80 ? -10.640 3.292 16.649 1.00 85.56 80 GLN A N 1
ATOM 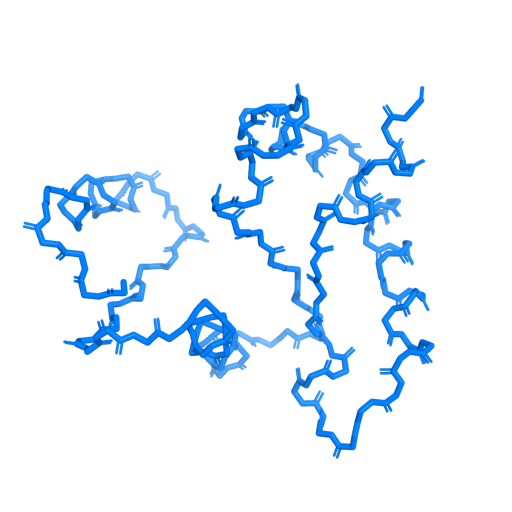640 C CA . GLN A 1 80 ? -10.429 4.712 16.935 1.00 85.56 80 GLN A CA 1
ATOM 641 C C . GLN A 1 80 ? -9.806 5.429 15.733 1.00 85.56 80 GLN A C 1
ATOM 643 O O . GLN A 1 80 ? -10.286 6.486 15.317 1.00 85.56 80 GLN A O 1
ATOM 648 N N . ILE A 1 81 ? -8.784 4.817 15.124 1.00 84.69 81 ILE A N 1
ATOM 649 C CA . ILE A 1 81 ? -8.127 5.343 13.924 1.00 84.69 81 ILE A CA 1
ATOM 650 C C . ILE A 1 81 ? -9.124 5.403 12.764 1.00 84.69 81 ILE A C 1
ATOM 652 O O . ILE A 1 81 ? -9.211 6.428 12.088 1.00 84.69 81 ILE A O 1
ATOM 656 N N . SER A 1 82 ? -9.911 4.344 12.553 1.00 82.81 82 SER A N 1
ATOM 657 C CA . SER A 1 82 ? -10.924 4.299 11.496 1.00 82.81 82 SER A CA 1
ATOM 658 C C . SER A 1 82 ? -11.966 5.408 11.666 1.00 82.81 82 SER A C 1
ATOM 660 O O . SER A 1 82 ? -12.200 6.181 10.737 1.00 82.81 82 SER A O 1
ATOM 662 N N . ASN A 1 83 ? -12.543 5.548 12.861 1.00 84.94 83 ASN A N 1
ATOM 663 C CA . ASN A 1 83 ? -13.565 6.557 13.151 1.00 84.94 83 ASN A CA 1
ATOM 664 C C . ASN A 1 83 ? -13.029 7.986 12.973 1.00 84.94 83 ASN A C 1
ATOM 666 O O . ASN A 1 83 ? -13.704 8.847 12.397 1.00 84.94 83 ASN A O 1
ATOM 670 N N . HIS A 1 84 ? -11.792 8.236 13.407 1.00 83.75 84 HIS A N 1
ATOM 671 C CA . HIS A 1 84 ? -11.153 9.536 13.244 1.00 83.75 84 HIS A CA 1
ATOM 672 C C . HIS A 1 84 ? -10.849 9.853 11.771 1.00 83.75 84 HIS A C 1
ATOM 674 O O . HIS A 1 84 ? -11.168 10.936 11.280 1.00 83.75 84 HIS A O 1
ATOM 680 N N . CYS A 1 85 ? -10.302 8.892 11.023 1.00 81.81 85 CYS A N 1
ATOM 681 C CA . CYS A 1 85 ? -10.014 9.090 9.606 1.00 81.81 85 CYS A CA 1
ATOM 682 C C . CYS A 1 85 ? -11.278 9.306 8.770 1.00 81.81 85 CYS A C 1
ATOM 684 O O . CYS A 1 85 ? -11.315 10.194 7.916 1.00 81.81 85 CYS A O 1
ATOM 686 N N . ILE A 1 86 ? -12.320 8.505 9.010 1.00 80.19 86 ILE A N 1
ATOM 687 C CA . ILE A 1 86 ? -13.576 8.590 8.262 1.00 80.19 86 ILE A CA 1
ATOM 688 C C . ILE A 1 86 ? -14.248 9.939 8.526 1.00 80.19 86 ILE A C 1
ATOM 690 O O . ILE A 1 86 ? -14.628 10.625 7.575 1.00 80.19 86 ILE A O 1
ATOM 694 N N . SER A 1 87 ? -14.334 10.365 9.790 1.00 78.69 87 SER A N 1
ATOM 695 C CA . SER A 1 87 ? -14.939 11.657 10.139 1.00 78.69 87 SER A CA 1
ATOM 696 C C . SER A 1 87 ? -14.202 12.840 9.494 1.00 78.69 87 SER A C 1
ATOM 698 O O . SER A 1 87 ? -14.855 13.709 8.917 1.00 78.69 87 SER A O 1
ATOM 700 N N . ASN A 1 88 ? -12.865 12.821 9.463 1.00 71.94 88 ASN A N 1
ATOM 701 C CA . ASN A 1 88 ? -12.066 13.857 8.800 1.00 71.94 88 ASN A CA 1
ATOM 702 C C . ASN A 1 88 ? -12.157 13.827 7.264 1.00 71.94 88 ASN A C 1
ATOM 704 O O . ASN A 1 88 ? -12.166 14.883 6.628 1.00 71.94 88 ASN A O 1
ATOM 708 N N . SER A 1 89 ? -12.247 12.645 6.645 1.00 67.75 89 SER A N 1
ATOM 709 C CA . SER A 1 89 ? -12.362 12.521 5.181 1.00 67.75 89 SER A CA 1
ATOM 710 C C . SER A 1 89 ? -13.667 13.117 4.637 1.00 67.75 89 SER A C 1
ATOM 712 O O . SER A 1 89 ? -13.667 13.762 3.588 1.00 67.75 89 SER A O 1
ATOM 714 N N . ASN A 1 90 ? -14.758 13.026 5.406 1.00 59.66 90 ASN A N 1
ATOM 715 C CA . ASN A 1 90 ? -16.056 13.607 5.056 1.00 59.66 90 ASN A CA 1
ATOM 716 C C . ASN A 1 90 ? -16.058 15.151 5.030 1.00 59.66 90 ASN A C 1
ATOM 718 O O . ASN A 1 90 ? -16.953 15.753 4.429 1.00 59.66 90 ASN A O 1
ATOM 722 N N . LEU A 1 91 ? -15.061 15.799 5.647 1.00 55.22 91 LEU A N 1
ATOM 723 C CA . LEU A 1 91 ? -14.914 17.260 5.659 1.00 55.22 91 LEU A CA 1
ATOM 724 C C . LEU A 1 91 ? -14.242 17.793 4.380 1.00 55.22 91 LEU A C 1
ATOM 726 O O . LEU A 1 91 ? -14.512 18.920 3.969 1.00 55.22 91 LEU A O 1
ATOM 730 N N . GLN A 1 92 ? -13.414 16.987 3.703 1.00 55.75 92 GLN A N 1
ATOM 731 C CA . GLN A 1 92 ? -12.693 17.376 2.484 1.00 55.75 92 GLN A CA 1
ATOM 732 C C . GLN A 1 92 ? -13.441 16.896 1.229 1.00 55.75 92 GLN A C 1
ATOM 734 O O . GLN A 1 92 ? -13.051 15.946 0.551 1.00 55.75 92 GLN A O 1
ATOM 739 N N . LYS A 1 93 ? -14.564 17.547 0.907 1.00 50.41 93 LYS A N 1
ATOM 740 C CA . LYS A 1 93 ? -15.410 17.162 -0.235 1.00 50.41 93 LYS A CA 1
ATOM 741 C C . LYS A 1 93 ? -14.713 17.403 -1.582 1.00 50.41 93 LYS A C 1
ATOM 743 O O . LYS A 1 93 ? -14.662 18.521 -2.085 1.00 50.41 93 LYS A O 1
ATOM 748 N N . SER A 1 94 ? -14.244 16.324 -2.207 1.00 53.84 94 SER A N 1
ATOM 749 C CA . SER A 1 94 ? -13.902 16.264 -3.635 1.00 53.84 94 SER A CA 1
ATOM 750 C C . SER A 1 94 ? -15.044 15.615 -4.433 1.00 53.84 94 SER A C 1
ATOM 752 O O . SER A 1 94 ? -15.634 14.626 -3.997 1.00 53.84 94 SER A O 1
ATOM 754 N N . ASN A 1 95 ? -15.335 16.129 -5.634 1.00 48.84 95 ASN A N 1
ATOM 755 C CA . ASN A 1 95 ? -16.460 15.707 -6.495 1.00 48.84 95 ASN A CA 1
ATOM 756 C C . ASN A 1 95 ? -16.310 14.312 -7.146 1.00 48.84 95 ASN A C 1
ATOM 758 O O . ASN A 1 95 ? -17.075 13.962 -8.040 1.00 48.84 95 ASN A O 1
ATOM 762 N N . ARG A 1 96 ? -15.323 13.499 -6.754 1.00 54.88 96 ARG A N 1
ATOM 763 C CA . ARG A 1 96 ? -15.126 12.146 -7.296 1.00 54.88 96 ARG A CA 1
ATOM 764 C C . ARG A 1 96 ? -15.290 11.116 -6.179 1.00 54.88 96 ARG A C 1
ATOM 766 O O . ARG A 1 96 ? -14.451 11.058 -5.290 1.00 54.88 96 ARG A O 1
ATOM 773 N N . ILE A 1 97 ? -16.321 10.273 -6.280 1.00 56.69 97 ILE A N 1
ATOM 774 C CA . ILE A 1 97 ? -16.749 9.278 -5.269 1.00 56.69 97 ILE A CA 1
ATOM 775 C C . ILE A 1 97 ? -15.581 8.424 -4.741 1.00 56.69 97 ILE A C 1
ATOM 777 O O . ILE A 1 97 ? -15.426 8.266 -3.537 1.00 56.69 97 ILE A O 1
ATOM 781 N N . ILE A 1 98 ? -14.686 7.962 -5.624 1.00 57.19 98 ILE A N 1
ATOM 782 C CA . ILE A 1 98 ? -13.505 7.160 -5.243 1.00 57.19 98 ILE A CA 1
ATOM 783 C C . ILE A 1 98 ? -12.594 7.900 -4.245 1.00 57.19 98 ILE A C 1
ATOM 785 O O . ILE A 1 98 ? -11.960 7.270 -3.410 1.00 57.19 98 ILE A O 1
ATOM 789 N N . PHE A 1 99 ? -12.511 9.228 -4.320 1.00 59.75 99 PHE A N 1
ATOM 790 C CA . PHE A 1 99 ? -11.603 10.032 -3.499 1.00 59.75 99 PHE A CA 1
ATOM 791 C C . PHE A 1 99 ? -12.206 10.476 -2.172 1.00 59.75 99 PHE A C 1
ATOM 793 O O . PHE A 1 99 ? -11.450 10.877 -1.298 1.00 59.75 99 PHE A O 1
ATOM 800 N N . GLN A 1 100 ? -13.527 10.385 -2.002 1.00 61.56 100 GLN A N 1
ATOM 801 C CA . GLN A 1 100 ? -14.165 10.653 -0.707 1.00 61.56 100 GLN A CA 1
ATOM 802 C C . GLN A 1 100 ? -13.787 9.586 0.327 1.00 61.56 100 GLN A C 1
ATOM 804 O O . GLN A 1 100 ? -13.783 9.841 1.523 1.00 61.56 100 GLN A O 1
ATOM 809 N N . ASN A 1 101 ? -13.395 8.407 -0.157 1.00 73.31 101 ASN A N 1
ATOM 810 C CA . ASN A 1 101 ? -13.192 7.225 0.660 1.00 73.31 101 ASN A CA 1
ATOM 811 C C . ASN A 1 101 ? -11.717 6.838 0.815 1.00 73.31 101 ASN A C 1
ATOM 813 O O . ASN A 1 101 ? -11.446 5.773 1.358 1.00 73.31 101 ASN A O 1
ATOM 817 N N . ILE A 1 102 ? -10.768 7.656 0.341 1.00 85.44 102 ILE A N 1
ATOM 818 C CA . ILE A 1 102 ? -9.329 7.374 0.445 1.00 85.44 102 ILE A CA 1
ATOM 819 C C . ILE A 1 102 ? -8.660 8.420 1.331 1.00 85.44 102 ILE A C 1
ATOM 821 O O . ILE A 1 102 ? -8.729 9.607 1.021 1.00 85.44 102 ILE A O 1
ATOM 825 N N . PHE A 1 103 ? -7.951 7.994 2.377 1.00 85.69 103 PHE A N 1
ATOM 826 C CA . PHE A 1 103 ? -7.296 8.913 3.314 1.00 85.69 103 PHE A CA 1
ATOM 827 C C . PHE A 1 103 ? -5.878 8.469 3.715 1.00 85.69 103 PHE A C 1
ATOM 829 O O . PHE A 1 103 ? -5.590 7.269 3.767 1.00 85.69 103 PHE A O 1
ATOM 836 N N . PRO A 1 104 ? -4.971 9.421 4.007 1.00 85.62 104 PRO A N 1
ATOM 837 C CA . PRO A 1 104 ? -3.649 9.121 4.544 1.00 85.62 104 PRO A CA 1
ATOM 838 C C . PRO A 1 104 ? -3.746 8.695 6.016 1.00 85.62 104 PRO A C 1
ATOM 840 O O . PRO A 1 104 ? -4.051 9.495 6.895 1.00 85.62 104 PRO A O 1
ATOM 843 N N . VAL A 1 105 ? -3.434 7.432 6.310 1.00 86.56 105 VAL A N 1
ATOM 844 C CA . VAL A 1 105 ? -3.526 6.873 7.676 1.00 86.56 105 VAL A CA 1
ATOM 845 C C . VAL A 1 105 ? -2.579 7.578 8.647 1.00 86.56 105 VAL A C 1
ATOM 847 O O . VAL A 1 105 ? -2.909 7.775 9.814 1.00 86.56 105 VAL A O 1
ATOM 850 N N . LEU A 1 106 ? -1.402 7.983 8.162 1.00 83.31 106 LEU A N 1
ATOM 851 C CA . LEU A 1 106 ? -0.374 8.626 8.981 1.00 83.31 106 LEU A CA 1
ATOM 852 C C . LEU A 1 106 ? -0.819 9.958 9.589 1.00 83.31 106 LEU A C 1
ATOM 854 O O . LEU A 1 106 ? -0.219 10.368 10.578 1.00 83.31 106 LEU A O 1
ATOM 858 N N . ASP A 1 107 ? -1.810 10.631 9.008 1.00 79.81 107 ASP A N 1
ATOM 859 C CA . ASP A 1 107 ? -2.304 11.915 9.518 1.00 79.81 107 ASP A CA 1
ATOM 860 C C . ASP A 1 107 ? -3.320 11.703 10.647 1.00 79.81 107 ASP A C 1
ATOM 862 O O . ASP A 1 107 ? -3.414 12.513 11.560 1.00 79.81 107 ASP A O 1
ATOM 866 N N . CYS A 1 108 ? -4.020 10.566 10.645 1.00 78.00 108 CYS A N 1
ATOM 867 C CA . CYS A 1 108 ? -4.881 10.162 11.754 1.00 78.00 108 CYS A CA 1
ATOM 868 C C . CYS A 1 108 ? -4.084 9.551 12.914 1.00 78.00 108 CYS A C 1
ATOM 870 O O . CYS A 1 108 ? -4.445 9.698 14.078 1.00 78.00 108 CYS A O 1
ATOM 872 N N . PHE A 1 109 ? -3.013 8.820 12.591 1.00 76.06 109 PHE A N 1
ATOM 873 C CA . PHE A 1 109 ? -2.258 8.023 13.557 1.00 76.06 109 PHE A CA 1
ATOM 874 C C . PHE A 1 109 ? -1.563 8.871 14.631 1.00 76.06 109 PHE A C 1
ATOM 876 O O . PHE A 1 109 ? -1.537 8.481 15.796 1.00 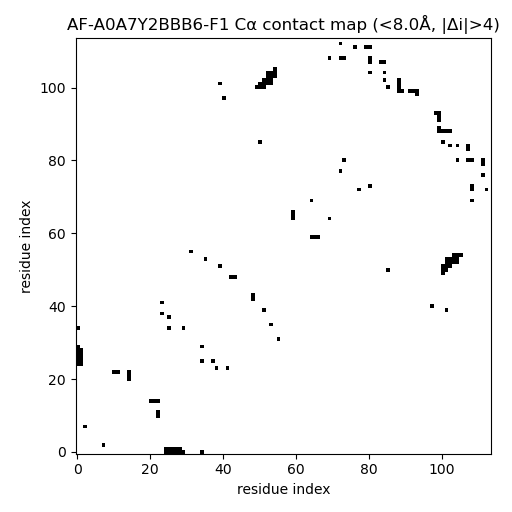76.06 109 PHE A O 1
ATOM 883 N N . GLU A 1 110 ? -1.034 10.040 14.258 1.00 69.12 110 GLU A N 1
ATOM 884 C CA . GLU A 1 110 ? -0.355 10.968 15.179 1.00 69.12 110 GLU A CA 1
ATOM 885 C C . GLU A 1 110 ? -1.283 11.552 16.250 1.00 69.12 110 GLU A C 1
ATOM 887 O O . GLU A 1 110 ? -0.810 11.972 17.302 1.00 69.12 110 GLU A O 1
ATOM 892 N N . ILE A 1 111 ? -2.591 11.562 15.991 1.00 62.19 111 ILE A N 1
ATOM 893 C CA . ILE A 1 111 ? -3.599 12.147 16.879 1.00 62.19 111 ILE A CA 1
ATOM 894 C C . ILE A 1 111 ? -4.071 11.125 17.921 1.00 62.19 111 ILE A C 1
ATOM 896 O O . ILE A 1 111 ? -4.375 11.495 19.048 1.00 62.19 111 ILE A O 1
ATOM 900 N N . VAL A 1 112 ? -4.109 9.839 17.555 1.00 58.44 112 VAL A N 1
ATOM 901 C CA . VAL A 1 112 ? -4.636 8.755 18.408 1.00 58.44 112 VAL A CA 1
ATOM 902 C C . VAL A 1 112 ? -3.542 8.080 19.247 1.00 58.44 112 VAL A C 1
ATOM 904 O O . VAL A 1 112 ? -3.842 7.428 20.236 1.00 58.44 112 VAL A O 1
ATOM 907 N N . SER A 1 113 ? -2.268 8.227 18.870 1.00 56.22 113 SER A N 1
ATOM 908 C CA . SER A 1 113 ? -1.139 7.518 19.503 1.00 56.22 113 SER A CA 1
ATOM 909 C C . SER A 1 113 ? -0.363 8.351 20.542 1.00 56.22 113 SER A C 1
ATOM 911 O O . SER A 1 113 ? 0.817 8.062 20.774 1.00 56.22 113 SER A O 1
ATOM 913 N N . GLN A 1 114 ? -0.988 9.393 21.105 1.00 50.34 114 GLN A N 1
ATOM 914 C CA . GLN A 1 114 ? -0.503 10.137 22.281 1.00 50.34 114 GLN A CA 1
ATOM 915 C C . GLN A 1 114 ? -1.018 9.481 23.560 1.00 50.34 114 GLN A C 1
ATOM 917 O O . GLN A 1 114 ? -0.214 9.392 24.513 1.00 50.34 114 GLN A O 1
#

Nearest PDB structures (foldseek):
  5wrp-assembly1_C  TM=3.653E-01  e=4.598E+00  Mycobacterium tuberculosis H37Rv
  3bl4-assembly1_A  TM=2.379E-01  e=4.025E+00  Arthrobacter sp. FB24
  3bl4-assembly1_B  TM=2.425E-01  e=7.826E+00  Arthrobacter sp. FB24

pLDDT: mean 81.85, std 12.47, range [48.84, 95.69]

Mean predicted aligned error: 6.61 Å

Solvent-accessible surface area (backbone atoms only — not comparable to full-atom values): 7111 Å² total; per-residue (Å²): 90,52,74,90,65,67,62,67,59,56,55,46,57,55,35,77,79,34,96,88,58,82,90,80,85,37,87,56,75,62,56,70,72,55,47,52,52,51,53,50,52,52,48,54,75,76,38,100,60,82,65,42,75,45,79,59,76,82,56,41,84,80,46,100,60,56,72,66,58,51,53,52,49,47,69,76,39,43,66,62,43,48,55,53,43,53,60,57,36,70,71,59,82,55,99,46,77,77,59,46,31,51,45,62,43,70,73,37,46,70,72,74,73,116

Radius of gyration: 14.91 Å; Cα contacts (8 Å, |Δi|>4): 78; chains: 1; bounding box: 32×33×38 Å